Protein AF-A0A529M0G1-F1 (afdb_monomer)

Secondary structure (DSSP, 8-state):
-HHHHHHHTHHHHH-HHHHHHHHHHHHHHHHHHHHHHHHHHTT-HHHHHHHHHHHHHHHHHHHHHHTT-SH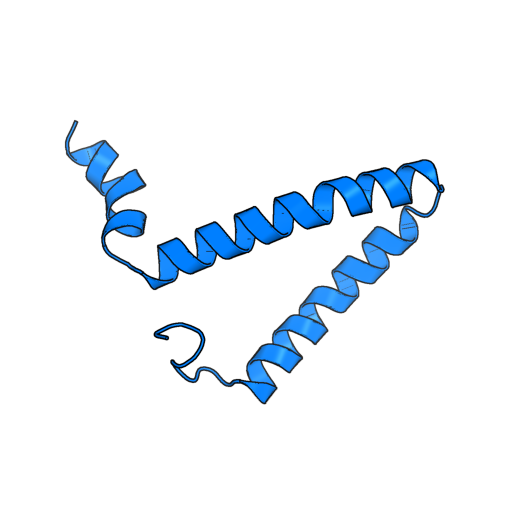HHH-

Radius of gyration: 16.95 Å; Cα contacts (8 Å, |Δi|>4): 22; chains: 1; bounding box: 32×36×43 Å

Sequence (75 aa):
MEFFYGLFIAPFADFAFMQRALFGSLMLSLGACPVGVFLMLRRMSLSGDAMAHAILPGAAAGFLLYGLEILPMTV

Mean predicted aligned error: 7.76 Å

pLDDT: mean 82.65, std 11.09, range [53.44, 95.19]

Solvent-accessible surface 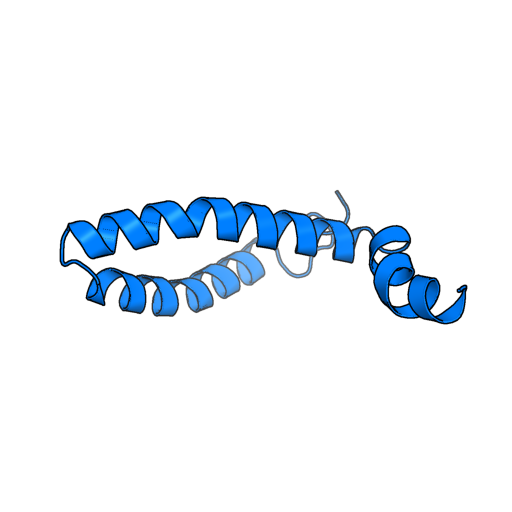area (backbone atoms only — not comparable to full-atom values): 4311 Å² total; per-residue (Å²): 114,66,69,62,42,56,70,71,44,41,60,49,72,76,33,68,55,48,41,50,52,52,50,50,52,51,54,47,50,65,57,47,50,59,53,52,52,52,30,50,77,69,72,38,56,67,56,54,57,55,49,58,66,47,46,58,59,50,52,52,50,50,39,70,76,54,47,92,50,55,60,86,64,72,102

Foldseek 3Di:
DVVVCVVPPVVCVPAQLNVVVVVVVVVVCVVVVVVCVVCVVVVNNVVVVVVVVVVVVVVVVVCVVCPVPCVVRPD

Structure (mmCIF, N/CA/C/O backbone):
data_AF-A0A529M0G1-F1
#
_entry.id   AF-A0A529M0G1-F1
#
loop_
_atom_site.group_PDB
_atom_site.id
_atom_site.type_symbol
_atom_site.label_atom_id
_atom_site.label_alt_id
_atom_site.label_comp_id
_atom_site.label_asym_id
_atom_site.label_entity_id
_atom_site.label_seq_id
_atom_site.pdbx_PDB_ins_code
_atom_site.Cartn_x
_atom_site.Cartn_y
_atom_site.Cartn_z
_atom_site.occupancy
_atom_site.B_iso_or_equiv
_atom_site.auth_seq_id
_atom_site.auth_comp_id
_atom_site.auth_asym_id
_atom_site.auth_atom_id
_atom_site.pdbx_PDB_model_num
ATOM 1 N N . MET A 1 1 ? 4.002 22.473 -23.229 1.00 61.41 1 MET A N 1
ATOM 2 C CA . MET A 1 1 ? 3.182 21.333 -22.757 1.00 61.41 1 MET A CA 1
ATOM 3 C C . MET A 1 1 ? 4.028 20.074 -22.569 1.00 61.41 1 MET A C 1
ATOM 5 O O . MET A 1 1 ? 3.850 19.413 -21.560 1.00 61.41 1 MET A O 1
ATOM 9 N N . GLU A 1 2 ? 5.012 19.827 -23.440 1.00 68.88 2 GLU A N 1
ATOM 10 C CA . GLU A 1 2 ? 5.992 18.721 -23.354 1.00 68.88 2 GLU A CA 1
ATOM 11 C C . GLU A 1 2 ? 6.707 18.587 -21.993 1.00 68.88 2 GLU A C 1
ATOM 13 O O . GLU A 1 2 ? 6.793 17.495 -21.448 1.00 68.88 2 GLU A O 1
ATOM 18 N N . P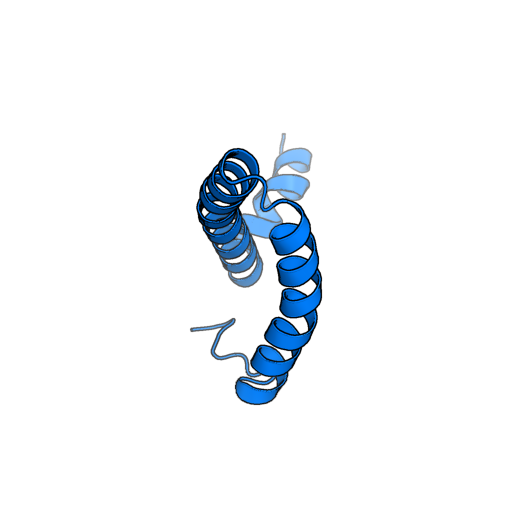HE A 1 3 ? 7.177 19.693 -21.399 1.00 78.00 3 PHE A N 1
ATOM 19 C CA . PHE A 1 3 ? 7.950 19.652 -20.146 1.00 78.00 3 PHE A CA 1
ATOM 20 C C . PHE A 1 3 ? 7.157 19.090 -18.954 1.00 78.00 3 PHE A C 1
ATOM 22 O O . PHE A 1 3 ? 7.668 18.281 -18.187 1.00 78.00 3 PHE A O 1
ATOM 29 N N . PHE A 1 4 ? 5.886 19.480 -18.816 1.00 78.69 4 PHE A N 1
ATOM 30 C CA . PHE A 1 4 ? 5.022 18.976 -17.745 1.00 78.69 4 PHE A CA 1
ATOM 31 C C . PHE A 1 4 ? 4.657 17.504 -17.965 1.00 78.69 4 PHE A C 1
ATOM 33 O 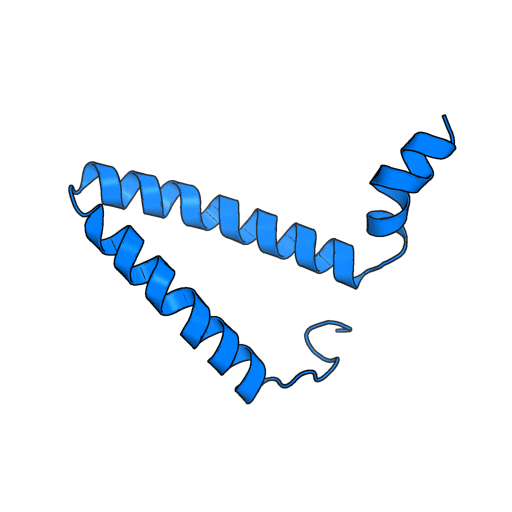O . PHE A 1 4 ? 4.638 16.729 -17.014 1.00 78.69 4 PHE A O 1
ATOM 40 N N . TYR A 1 5 ? 4.423 17.099 -19.214 1.00 76.56 5 TYR A N 1
ATOM 41 C CA . TYR A 1 5 ? 4.158 15.699 -19.543 1.00 76.56 5 TYR A CA 1
ATOM 42 C C . TYR A 1 5 ? 5.379 14.808 -19.268 1.00 76.56 5 TYR A C 1
ATOM 44 O O . TYR A 1 5 ? 5.251 13.765 -18.627 1.00 76.56 5 TYR A O 1
ATOM 52 N N . GLY A 1 6 ? 6.570 15.259 -19.673 1.00 76.12 6 GLY A N 1
ATOM 53 C CA . GLY A 1 6 ? 7.834 14.569 -19.418 1.00 76.12 6 GLY A CA 1
ATOM 54 C C . GLY A 1 6 ? 8.167 14.430 -17.930 1.00 76.12 6 GLY A C 1
ATOM 55 O O . GLY A 1 6 ? 8.739 13.426 -17.522 1.00 76.12 6 GLY A O 1
ATOM 56 N N . LEU A 1 7 ? 7.777 15.402 -17.101 1.00 76.69 7 LEU A N 1
ATOM 57 C CA . LEU A 1 7 ? 8.052 15.355 -15.665 1.00 76.69 7 LEU A CA 1
ATOM 58 C C . LEU A 1 7 ? 7.048 14.488 -14.889 1.00 76.69 7 LEU A C 1
ATOM 60 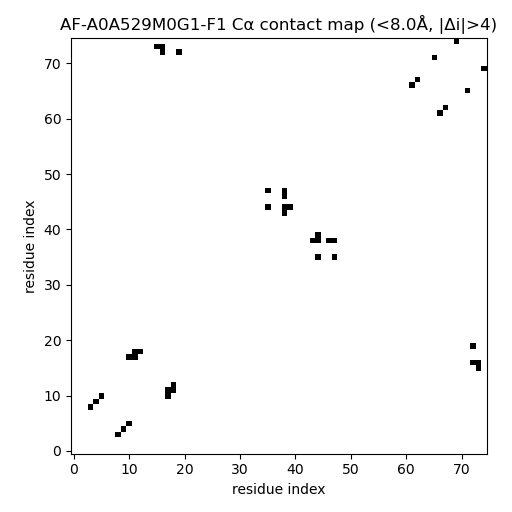O O . LEU A 1 7 ? 7.442 13.785 -13.962 1.00 76.69 7 LEU A O 1
ATOM 64 N N . PHE A 1 8 ? 5.760 14.538 -15.248 1.00 79.44 8 PHE A N 1
ATOM 65 C CA . PHE A 1 8 ? 4.694 13.932 -14.440 1.00 79.44 8 PHE A CA 1
ATOM 66 C C . PHE A 1 8 ? 4.099 12.646 -15.011 1.00 79.44 8 PHE A C 1
ATOM 68 O O . PHE A 1 8 ? 3.621 11.834 -14.228 1.00 79.44 8 PHE A O 1
ATOM 75 N N . ILE A 1 9 ? 4.092 12.448 -16.333 1.00 81.56 9 ILE A N 1
ATOM 76 C CA . ILE A 1 9 ? 3.454 11.281 -16.965 1.00 81.56 9 ILE A CA 1
ATOM 77 C C . ILE A 1 9 ? 4.487 10.309 -17.529 1.00 81.56 9 ILE A C 1
ATOM 79 O O . ILE A 1 9 ? 4.360 9.109 -17.295 1.00 81.56 9 ILE A O 1
ATOM 83 N N . ALA A 1 10 ? 5.526 10.796 -18.212 1.00 81.31 10 ALA A N 1
ATOM 84 C CA . ALA A 1 10 ? 6.549 9.933 -18.809 1.00 81.31 10 ALA A CA 1
ATOM 85 C C . ALA A 1 10 ? 7.157 8.892 -17.839 1.00 81.31 10 ALA A C 1
ATOM 87 O O . ALA A 1 10 ? 7.189 7.719 -18.206 1.00 81.31 10 ALA A O 1
ATOM 88 N N . PRO A 1 11 ? 7.529 9.213 -16.577 1.00 80.62 11 PRO A N 1
ATOM 89 C CA . PRO A 1 11 ? 8.086 8.202 -15.671 1.00 80.62 11 PRO A CA 1
ATOM 90 C C . PRO A 1 11 ? 7.100 7.085 -15.296 1.00 80.62 11 PRO A C 1
ATOM 92 O O . PRO A 1 11 ? 7.522 5.978 -14.969 1.00 80.62 11 PRO A O 1
ATOM 95 N N . PHE A 1 12 ? 5.794 7.342 -15.353 1.00 81.12 12 PHE A N 1
ATOM 96 C CA . PHE A 1 12 ? 4.781 6.309 -15.146 1.00 81.12 12 PHE A CA 1
ATOM 97 C C . PHE A 1 12 ? 4.433 5.587 -16.449 1.00 81.12 12 PHE A C 1
ATOM 99 O O . PHE A 1 12 ? 4.038 4.433 -16.399 1.00 81.12 12 PHE A O 1
ATOM 106 N N . ALA A 1 13 ? 4.574 6.218 -17.615 1.00 79.94 13 ALA A N 1
ATOM 107 C CA . ALA A 1 13 ? 4.303 5.585 -18.905 1.00 79.94 13 ALA A CA 1
ATOM 108 C C . ALA A 1 13 ? 5.437 4.642 -19.349 1.00 79.94 13 ALA A C 1
ATOM 110 O O . ALA A 1 13 ? 5.153 3.551 -19.838 1.00 79.94 13 ALA A O 1
ATOM 111 N N . ASP A 1 14 ? 6.697 5.024 -19.119 1.00 82.12 14 ASP A N 1
ATOM 112 C CA . ASP A 1 14 ? 7.871 4.315 -19.648 1.00 82.12 14 ASP A CA 1
ATOM 113 C C . ASP A 1 14 ? 8.404 3.208 -18.719 1.00 82.12 14 ASP A C 1
ATOM 115 O O . ASP A 1 14 ? 9.031 2.255 -19.185 1.00 82.12 14 ASP A O 1
ATOM 119 N N . PHE A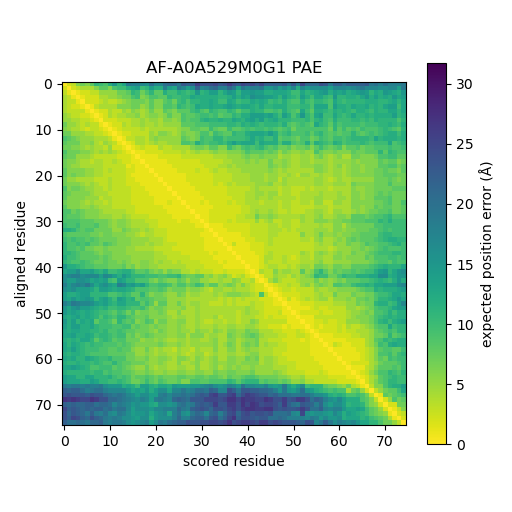 1 15 ? 8.150 3.283 -17.405 1.00 82.00 15 PHE A N 1
ATOM 120 C CA . PHE A 1 15 ? 8.673 2.317 -16.431 1.00 82.00 15 PHE A CA 1
ATOM 121 C C . PHE A 1 15 ? 7.566 1.452 -15.815 1.00 82.00 15 PHE A C 1
ATOM 123 O O . PHE A 1 15 ? 6.828 1.887 -14.928 1.00 82.00 15 PHE A O 1
ATOM 130 N N . ALA A 1 16 ? 7.516 0.173 -16.200 1.00 80.38 16 ALA A N 1
ATOM 131 C CA . ALA A 1 16 ? 6.552 -0.800 -15.668 1.00 80.38 16 ALA A CA 1
ATOM 132 C C . ALA A 1 16 ? 6.623 -0.954 -14.134 1.00 80.38 16 ALA A C 1
ATOM 134 O O . ALA A 1 16 ? 5.598 -1.109 -13.474 1.00 80.38 16 ALA A O 1
ATOM 135 N N . PHE A 1 17 ? 7.816 -0.843 -13.536 1.00 80.94 17 PHE A N 1
ATOM 136 C CA . PHE A 1 17 ? 7.984 -0.825 -12.077 1.00 80.94 17 PHE A CA 1
ATOM 137 C C . PHE A 1 17 ? 7.190 0.314 -11.415 1.00 80.94 17 PHE A C 1
ATOM 139 O O . PHE A 1 17 ? 6.514 0.094 -10.410 1.00 80.94 17 PHE A O 1
ATOM 146 N N . MET A 1 18 ? 7.217 1.513 -12.005 1.00 85.62 18 MET A N 1
ATOM 147 C CA . MET A 1 18 ? 6.515 2.682 -11.473 1.00 85.62 18 MET A CA 1
ATOM 148 C C . MET A 1 18 ? 4.993 2.505 -11.569 1.00 85.62 18 MET A C 1
ATOM 150 O O . MET A 1 18 ? 4.272 2.839 -10.630 1.00 85.62 18 MET A O 1
ATOM 154 N N . GLN A 1 19 ? 4.501 1.905 -12.660 1.00 86.88 19 GLN A N 1
ATOM 155 C CA . GLN A 1 19 ? 3.081 1.558 -12.817 1.00 86.88 19 GLN A CA 1
ATOM 156 C C . GLN A 1 19 ? 2.618 0.564 -11.753 1.00 86.88 19 GLN A C 1
ATOM 158 O O . GLN A 1 19 ? 1.567 0.749 -11.142 1.00 86.88 19 GLN A O 1
ATOM 163 N N . ARG A 1 20 ? 3.418 -0.473 -11.492 1.00 84.44 20 ARG A N 1
ATOM 164 C CA . ARG A 1 20 ? 3.120 -1.492 -10.477 1.00 84.44 20 ARG A CA 1
ATOM 165 C C . ARG A 1 20 ? 3.143 -0.909 -9.069 1.00 84.44 20 ARG A C 1
ATOM 167 O O . ARG A 1 20 ? 2.257 -1.218 -8.279 1.00 84.44 20 ARG A O 1
ATOM 174 N N . ALA A 1 21 ? 4.108 -0.041 -8.762 1.00 87.31 21 ALA A N 1
ATOM 175 C CA . ALA A 1 21 ? 4.169 0.666 -7.484 1.00 87.31 21 ALA A CA 1
ATOM 176 C C . ALA A 1 21 ? 2.951 1.588 -7.288 1.00 87.31 21 ALA A C 1
ATOM 178 O O . ALA A 1 21 ? 2.354 1.620 -6.208 1.00 87.31 21 ALA A O 1
ATOM 179 N N . LEU A 1 22 ? 2.524 2.283 -8.347 1.00 90.00 22 LEU A N 1
ATOM 180 C CA . LEU A 1 22 ? 1.319 3.107 -8.322 1.00 90.00 22 LEU A CA 1
ATOM 181 C C . LEU A 1 22 ? 0.065 2.250 -8.111 1.00 90.00 22 LEU A C 1
ATOM 183 O O . LEU A 1 22 ? -0.731 2.538 -7.223 1.00 90.00 22 LEU A O 1
ATOM 187 N N . PHE A 1 23 ? -0.086 1.160 -8.862 1.00 90.69 23 PHE A N 1
ATOM 188 C CA . PHE A 1 23 ? -1.218 0.248 -8.706 1.00 90.69 23 PHE A CA 1
ATOM 189 C C . PHE A 1 23 ? -1.249 -0.386 -7.311 1.00 90.69 23 PHE A C 1
ATOM 191 O O . PHE A 1 23 ? -2.298 -0.418 -6.670 1.00 90.69 23 PHE A O 1
ATOM 198 N N . GLY A 1 24 ? -0.094 -0.824 -6.805 1.00 90.12 24 GLY A N 1
ATOM 199 C CA . GLY A 1 24 ? 0.055 -1.386 -5.466 1.00 90.12 24 GLY A CA 1
ATOM 200 C C . GLY A 1 24 ? -0.314 -0.392 -4.368 1.00 90.12 24 GLY A C 1
AT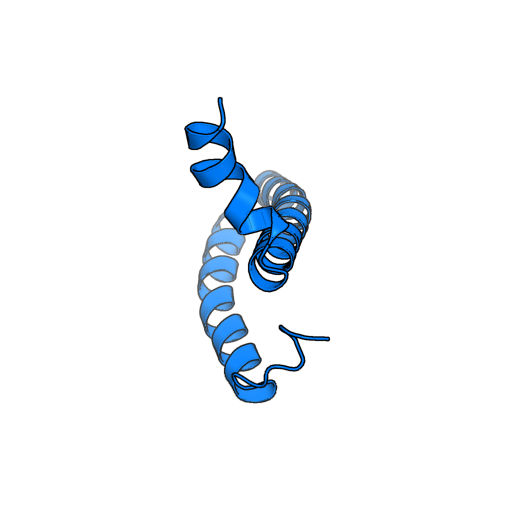OM 201 O O . GLY A 1 24 ? -1.085 -0.734 -3.474 1.00 90.12 24 GLY A O 1
ATOM 202 N N . SER A 1 25 ? 0.166 0.852 -4.452 1.00 90.69 25 SER A N 1
ATOM 203 C CA . SER A 1 25 ? -0.194 1.894 -3.479 1.00 90.69 25 SER A CA 1
ATOM 204 C C . SER A 1 25 ? -1.683 2.245 -3.536 1.00 90.69 25 SER A C 1
ATOM 206 O O . SER A 1 25 ? -2.314 2.382 -2.491 1.00 90.69 25 SER A O 1
ATOM 208 N N . LEU A 1 26 ? -2.277 2.291 -4.729 1.00 94.50 26 LEU A N 1
ATOM 209 C CA . LEU A 1 26 ? -3.696 2.586 -4.916 1.00 94.50 26 LEU A CA 1
ATOM 210 C C . LEU A 1 26 ? -4.590 1.455 -4.381 1.00 94.50 26 LEU A C 1
ATOM 212 O O . LEU A 1 26 ? -5.526 1.718 -3.625 1.00 94.50 26 LEU A O 1
ATOM 216 N N . MET A 1 27 ? -4.263 0.197 -4.691 1.00 93.75 27 MET A N 1
ATOM 217 C CA . MET A 1 27 ? -4.928 -0.986 -4.126 1.00 93.75 27 MET A CA 1
ATOM 218 C C . MET A 1 27 ? -4.823 -1.008 -2.594 1.00 93.75 27 MET A C 1
ATOM 220 O O . MET A 1 27 ? -5.819 -1.254 -1.909 1.00 93.75 27 MET A O 1
ATOM 224 N N . LEU A 1 28 ? -3.640 -0.703 -2.051 1.00 91.00 28 LEU A N 1
ATOM 225 C CA . LEU A 1 28 ? -3.409 -0.654 -0.609 1.00 91.00 28 LEU A CA 1
ATOM 226 C C . LEU A 1 28 ? -4.235 0.454 0.056 1.00 91.00 28 LEU A C 1
ATOM 228 O O . LEU A 1 28 ? -4.887 0.193 1.065 1.00 91.00 28 LEU A O 1
ATOM 232 N N . SER A 1 29 ? -4.259 1.666 -0.508 1.00 92.12 29 SER A N 1
ATOM 233 C CA . SER A 1 29 ? -5.066 2.775 0.015 1.00 92.12 29 SER A CA 1
ATOM 234 C C . SER A 1 29 ? -6.558 2.448 0.004 1.00 92.12 29 SER A C 1
ATOM 236 O O . SER A 1 29 ? -7.231 2.648 1.016 1.00 92.12 29 SER A O 1
ATOM 238 N N . LEU A 1 30 ? -7.067 1.882 -1.095 1.00 95.19 30 LEU A N 1
ATOM 239 C CA . LEU A 1 30 ? -8.473 1.485 -1.198 1.00 95.19 30 LEU A CA 1
ATOM 240 C C . LEU A 1 30 ? -8.859 0.426 -0.158 1.00 95.19 30 LEU A C 1
ATOM 242 O O . LEU A 1 30 ? -9.963 0.488 0.379 1.00 95.19 30 LEU A O 1
ATOM 246 N N . GLY A 1 31 ? -7.965 -0.515 0.156 1.00 91.44 31 GLY A N 1
ATOM 247 C CA . GLY A 1 31 ? -8.191 -1.524 1.196 1.00 91.44 31 GLY A CA 1
ATOM 248 C C . GLY A 1 31 ? -8.029 -0.990 2.624 1.00 91.44 31 GLY A C 1
ATOM 249 O O . GLY A 1 31 ? -8.804 -1.344 3.512 1.00 91.44 31 GLY A O 1
ATOM 250 N N . ALA A 1 32 ? -7.056 -0.110 2.863 1.00 89.56 32 ALA A N 1
ATOM 251 C CA . ALA A 1 32 ? -6.756 0.415 4.194 1.00 89.56 32 ALA A CA 1
ATOM 252 C C . ALA A 1 32 ? -7.794 1.439 4.684 1.00 89.56 32 ALA A C 1
ATOM 254 O O . ALA A 1 32 ? -8.098 1.475 5.878 1.00 89.56 32 ALA A O 1
ATOM 255 N N . CYS A 1 33 ? -8.377 2.240 3.786 1.00 91.94 33 CYS A N 1
ATOM 256 C CA . CYS A 1 33 ? -9.411 3.222 4.128 1.00 91.94 33 CYS A CA 1
ATOM 257 C C . CYS A 1 33 ? -10.620 2.621 4.878 1.00 91.94 33 CYS A C 1
ATOM 259 O O . CYS A 1 33 ? -10.914 3.093 5.980 1.00 91.94 33 CYS A O 1
ATOM 261 N N . PRO A 1 34 ? -11.321 1.586 4.367 1.00 93.00 34 PRO A N 1
ATOM 262 C CA . PRO A 1 34 ? -12.464 1.006 5.069 1.00 93.00 34 PRO A CA 1
ATOM 263 C C . PRO A 1 34 ? -12.059 0.320 6.379 1.00 93.00 34 PRO A C 1
ATOM 265 O O . PRO A 1 34 ? -12.794 0.415 7.362 1.00 93.00 34 PRO A O 1
ATOM 268 N N . VAL A 1 35 ? -10.879 -0.309 6.435 1.00 90.38 35 VAL A N 1
ATOM 269 C CA . VAL A 1 35 ? -10.351 -0.918 7.669 1.00 90.38 35 VAL A CA 1
ATOM 270 C C . VAL A 1 35 ? -10.118 0.150 8.740 1.00 90.38 35 VAL A C 1
ATOM 272 O O . VAL A 1 35 ? -10.539 -0.027 9.883 1.00 90.38 35 VAL A O 1
ATOM 275 N N . GLY A 1 36 ? -9.524 1.288 8.376 1.00 89.00 36 GLY A N 1
ATOM 276 C CA . GLY A 1 36 ? -9.319 2.415 9.286 1.00 89.00 36 GLY A CA 1
ATOM 277 C C . GLY A 1 36 ? -10.634 2.993 9.814 1.00 89.00 36 GLY A C 1
ATOM 278 O O . GLY A 1 36 ? -10.779 3.191 11.022 1.00 89.00 36 GLY A O 1
ATOM 279 N N . VAL A 1 37 ? -11.623 3.192 8.935 1.00 91.62 37 VAL A N 1
ATOM 280 C CA . VAL A 1 37 ? -12.961 3.674 9.327 1.00 91.62 37 VAL A CA 1
ATOM 281 C C . VAL A 1 37 ? -13.641 2.684 10.276 1.00 91.62 37 VAL A C 1
ATOM 283 O O . VAL A 1 37 ? -14.163 3.089 11.316 1.00 91.62 37 VAL A O 1
ATOM 286 N N . PHE A 1 38 ? -13.591 1.386 9.974 1.00 91.75 38 PHE A N 1
ATOM 287 C CA . PHE A 1 38 ? -14.173 0.349 10.824 1.00 91.75 38 PHE A CA 1
ATOM 288 C C . PHE A 1 38 ? -13.531 0.308 12.218 1.00 91.75 38 PHE A C 1
ATOM 290 O O . PHE A 1 38 ? -14.235 0.271 13.231 1.00 91.75 38 PHE A O 1
ATOM 297 N N . LEU A 1 39 ? -12.199 0.366 12.292 1.00 91.19 39 LEU A N 1
ATOM 298 C CA . LEU A 1 39 ? -11.479 0.383 13.567 1.00 91.19 39 LEU A CA 1
ATOM 299 C C . LEU A 1 39 ? -11.786 1.638 14.387 1.00 91.19 39 LEU A C 1
ATOM 301 O O . LEU A 1 39 ? -11.944 1.543 15.608 1.00 91.19 39 LEU A O 1
ATOM 305 N N . MET A 1 40 ? -11.931 2.791 13.730 1.00 89.50 40 MET A N 1
ATOM 306 C CA . MET A 1 40 ? -12.314 4.039 14.389 1.00 89.50 40 MET A CA 1
ATOM 307 C C . MET A 1 40 ? -13.716 3.940 15.000 1.00 89.50 40 MET A C 1
ATOM 309 O O . MET A 1 40 ? -13.897 4.237 16.183 1.00 89.50 40 MET A O 1
ATOM 313 N N . LEU A 1 41 ? -14.694 3.442 14.236 1.00 91.69 41 LEU A N 1
ATOM 314 C CA . LEU A 1 41 ? -16.064 3.234 14.720 1.00 91.69 41 LEU A CA 1
ATOM 315 C C . LEU A 1 41 ? -16.122 2.246 15.896 1.00 91.69 41 LEU A C 1
ATOM 317 O O . LEU A 1 41 ? -16.923 2.424 16.814 1.00 91.69 41 LEU A O 1
ATOM 321 N N . ARG A 1 42 ? -15.236 1.242 15.921 1.00 92.69 42 ARG A N 1
ATOM 322 C CA . ARG A 1 42 ? -15.147 0.252 17.007 1.00 92.69 42 ARG A CA 1
ATOM 323 C C . ARG A 1 42 ? -14.342 0.728 18.227 1.00 92.69 42 ARG A C 1
ATOM 325 O O . ARG A 1 42 ? -14.144 -0.052 19.155 1.00 92.69 42 ARG A O 1
ATOM 332 N N . ARG A 1 43 ? -13.877 1.985 18.256 1.00 90.31 43 ARG A N 1
ATOM 333 C CA . ARG A 1 43 ? -12.978 2.527 19.300 1.00 90.31 43 ARG A CA 1
ATOM 334 C C . ARG A 1 43 ? -11.665 1.739 19.443 1.00 90.31 43 ARG A C 1
ATOM 336 O O . ARG A 1 43 ? -11.052 1.732 20.505 1.00 90.31 43 ARG A O 1
ATOM 343 N N . MET A 1 44 ? -11.210 1.102 18.364 1.00 89.56 44 MET A N 1
ATOM 344 C CA . MET A 1 44 ? -9.955 0.346 18.284 1.00 89.56 44 MET A CA 1
ATOM 345 C C . MET A 1 44 ? -8.872 1.138 17.539 1.00 89.56 44 MET A C 1
ATOM 347 O O . MET A 1 44 ? -8.120 0.585 16.742 1.00 89.56 44 MET A O 1
ATOM 351 N N . SER A 1 45 ? -8.781 2.453 17.766 1.00 84.62 45 SER A N 1
ATOM 352 C CA . SER A 1 45 ? -7.807 3.298 17.055 1.00 84.62 45 SER A CA 1
ATOM 353 C C . SER A 1 45 ? -6.349 2.900 17.352 1.00 84.62 45 SER A C 1
ATOM 355 O O . SER A 1 45 ? -5.512 3.001 16.459 1.00 84.62 45 SER A O 1
ATOM 357 N N . LEU A 1 46 ? -6.056 2.370 18.552 1.00 87.69 46 LEU A N 1
ATOM 358 C CA . LEU A 1 46 ? -4.717 1.885 18.929 1.00 87.69 46 LEU A CA 1
ATOM 359 C C . LEU A 1 46 ? -4.276 0.675 18.087 1.00 87.69 46 LEU A C 1
ATOM 361 O O . LEU A 1 46 ? -3.094 0.491 17.814 1.00 87.69 46 LEU A O 1
ATOM 365 N N . SER A 1 47 ? -5.228 -0.136 17.622 1.00 87.31 47 SER A N 1
ATOM 366 C CA . SER A 1 47 ? -4.938 -1.259 16.728 1.00 87.31 47 SER A CA 1
ATOM 367 C C . SER A 1 47 ? -4.369 -0.785 15.387 1.00 87.31 47 SER A C 1
ATOM 369 O O . SER A 1 47 ? -3.565 -1.494 14.793 1.00 87.31 47 SER A O 1
ATOM 371 N N . GLY A 1 48 ? -4.729 0.424 14.937 1.00 84.88 48 GLY A N 1
ATOM 372 C CA . GLY A 1 48 ? -4.142 1.060 13.754 1.00 84.88 48 GLY A CA 1
ATOM 373 C C . GLY A 1 48 ? -2.642 1.319 13.897 1.00 84.88 48 GLY A C 1
ATOM 374 O O . GLY A 1 48 ? -1.878 1.015 12.983 1.00 84.88 48 GLY A O 1
ATOM 375 N N . ASP A 1 49 ? -2.219 1.806 15.063 1.00 87.62 49 ASP A N 1
ATOM 376 C CA . ASP A 1 49 ? -0.808 2.070 15.360 1.00 87.62 49 ASP A CA 1
ATOM 377 C C . ASP A 1 49 ? 0.011 0.769 15.441 1.00 87.62 49 ASP A C 1
ATOM 379 O O . ASP A 1 49 ? 1.087 0.654 14.851 1.00 87.62 49 ASP A O 1
ATOM 383 N N . ALA A 1 50 ? -0.551 -0.273 16.064 1.00 90.19 50 ALA A N 1
ATOM 384 C CA . ALA A 1 50 ? 0.064 -1.600 16.097 1.00 90.19 50 ALA A CA 1
ATOM 385 C C . ALA A 1 50 ? 0.205 -2.226 14.695 1.00 90.19 50 ALA A C 1
ATOM 387 O O . ALA A 1 50 ? 1.236 -2.826 14.387 1.00 90.19 50 ALA A O 1
ATOM 388 N N . MET A 1 51 ? -0.797 -2.060 13.820 1.00 86.88 51 MET A N 1
ATOM 389 C CA . MET A 1 51 ? -0.696 -2.500 12.424 1.00 86.88 51 MET A CA 1
ATOM 390 C C . MET A 1 51 ? 0.432 -1.772 11.687 1.00 86.88 51 MET A C 1
ATOM 392 O O . MET A 1 51 ? 1.203 -2.427 10.993 1.00 86.88 51 MET A O 1
ATOM 396 N N . ALA A 1 52 ? 0.588 -0.456 11.871 1.00 87.12 52 ALA A N 1
ATOM 397 C CA . ALA A 1 52 ? 1.664 0.309 11.235 1.00 87.12 52 ALA A CA 1
ATOM 398 C C . ALA A 1 52 ? 3.061 -0.196 11.641 1.00 87.12 52 ALA A C 1
ATOM 400 O O . ALA A 1 52 ? 3.927 -0.385 10.785 1.00 87.12 52 ALA A O 1
ATOM 401 N N . HIS A 1 53 ? 3.252 -0.510 12.926 1.00 89.56 53 HIS A N 1
ATOM 402 C CA . HIS A 1 53 ? 4.497 -1.095 13.434 1.00 89.56 53 HIS A CA 1
ATOM 403 C C . HIS A 1 53 ? 4.760 -2.510 12.896 1.00 89.56 53 HIS A C 1
ATOM 405 O O . HIS A 1 53 ? 5.916 -2.897 12.743 1.00 89.56 53 HIS A O 1
ATOM 411 N N . ALA A 1 54 ? 3.713 -3.273 12.574 1.00 90.19 54 ALA A N 1
ATOM 412 C CA . ALA A 1 54 ? 3.832 -4.605 11.984 1.00 90.19 54 ALA A CA 1
ATOM 413 C C . ALA A 1 54 ? 4.092 -4.589 10.462 1.00 90.19 54 ALA A C 1
ATOM 415 O O . ALA A 1 54 ? 4.627 -5.564 9.927 1.00 90.19 54 ALA A O 1
ATOM 416 N N . ILE A 1 55 ? 3.772 -3.493 9.760 1.00 89.50 55 ILE A N 1
ATOM 417 C CA . ILE A 1 55 ? 3.958 -3.381 8.301 1.00 89.50 55 ILE A CA 1
ATOM 418 C C . ILE A 1 55 ? 5.442 -3.410 7.909 1.00 89.50 55 ILE A C 1
ATOM 420 O O . ILE A 1 55 ? 5.794 -4.117 6.967 1.00 89.50 55 ILE A O 1
ATOM 424 N N . LEU A 1 56 ? 6.322 -2.694 8.622 1.00 89.44 56 LEU A N 1
ATOM 425 C CA . LEU A 1 56 ? 7.764 -2.666 8.316 1.00 89.44 56 LEU A CA 1
ATOM 426 C C . LEU A 1 56 ? 8.430 -4.058 8.431 1.00 89.44 56 LEU A C 1
ATOM 428 O O . LEU A 1 56 ? 9.068 -4.480 7.464 1.00 89.44 56 LEU A O 1
ATOM 432 N N . PRO A 1 57 ? 8.259 -4.816 9.536 1.00 90.81 57 PRO A N 1
ATOM 433 C CA . PRO A 1 57 ? 8.718 -6.202 9.634 1.00 90.81 57 PRO A CA 1
ATOM 434 C C . PRO A 1 57 ? 8.118 -7.111 8.560 1.00 90.81 57 PRO A C 1
ATOM 436 O O . PRO A 1 57 ? 8.823 -7.954 8.013 1.00 90.81 57 PRO A O 1
ATOM 439 N N . GLY A 1 58 ? 6.833 -6.934 8.235 1.00 87.19 58 GLY A N 1
ATOM 440 C CA . GLY A 1 58 ? 6.165 -7.702 7.184 1.00 87.19 58 GLY A CA 1
ATOM 441 C C . GLY A 1 58 ? 6.769 -7.451 5.801 1.00 87.19 58 GLY A C 1
ATOM 442 O O . GLY A 1 58 ? 7.044 -8.399 5.067 1.00 87.19 58 GLY A O 1
ATOM 443 N N . ALA A 1 59 ? 7.051 -6.190 5.469 1.00 86.62 59 ALA A N 1
ATOM 444 C CA . ALA A 1 59 ? 7.734 -5.817 4.233 1.00 86.62 59 ALA A CA 1
ATOM 445 C C . ALA A 1 59 ? 9.166 -6.375 4.185 1.00 86.62 59 ALA A C 1
ATOM 447 O O . ALA A 1 59 ? 9.577 -6.915 3.160 1.00 86.62 59 ALA A O 1
ATOM 448 N N . ALA A 1 60 ? 9.903 -6.315 5.301 1.00 88.25 60 ALA A N 1
ATOM 449 C CA . ALA A 1 60 ? 11.236 -6.905 5.410 1.00 88.25 60 ALA A CA 1
ATOM 450 C C . ALA A 1 60 ? 11.209 -8.433 5.239 1.00 88.25 60 ALA A C 1
ATOM 452 O O . ALA A 1 60 ? 12.043 -8.985 4.526 1.00 88.25 60 ALA A O 1
ATOM 453 N N . ALA A 1 61 ? 10.228 -9.122 5.827 1.00 88.50 61 ALA A N 1
ATOM 454 C CA . ALA A 1 61 ? 10.040 -10.558 5.638 1.00 88.50 61 ALA A CA 1
ATOM 455 C C . ALA A 1 61 ? 9.699 -10.900 4.178 1.00 88.50 61 ALA A C 1
ATOM 457 O O . ALA A 1 61 ? 10.260 -11.844 3.627 1.00 88.50 61 ALA A O 1
ATOM 458 N N . GLY A 1 62 ? 8.844 -10.105 3.526 1.00 84.94 62 GLY A N 1
ATOM 459 C CA . GLY A 1 62 ? 8.570 -10.232 2.094 1.00 84.94 62 GLY A CA 1
ATOM 460 C C . GLY A 1 62 ? 9.837 -10.077 1.248 1.00 84.94 62 GLY A C 1
ATOM 461 O O . GLY A 1 62 ? 10.099 -10.906 0.381 1.00 84.94 62 GLY A O 1
ATOM 462 N N . PHE A 1 63 ? 10.668 -9.082 1.558 1.00 81.56 63 PHE A N 1
ATOM 463 C CA . PHE A 1 63 ? 11.962 -8.895 0.902 1.00 81.56 63 PHE A CA 1
ATOM 464 C C . PHE A 1 63 ? 12.934 -10.059 1.148 1.00 81.56 63 PHE A C 1
ATOM 466 O O . PHE A 1 63 ? 13.663 -10.439 0.242 1.00 81.56 63 PHE A O 1
ATOM 473 N N . LEU A 1 64 ? 12.954 -10.663 2.339 1.00 85.56 64 LEU A N 1
ATOM 474 C CA . LEU A 1 64 ? 13.819 -11.816 2.621 1.00 85.56 64 LEU A CA 1
ATOM 475 C C . LEU A 1 64 ? 13.371 -13.088 1.888 1.00 85.56 64 LEU A C 1
ATOM 477 O O . LEU A 1 64 ? 14.217 -13.860 1.448 1.00 85.56 64 LEU A O 1
ATOM 481 N N . LEU A 1 65 ? 12.059 -13.315 1.769 1.00 83.06 65 LEU A N 1
ATOM 482 C CA . LEU A 1 65 ? 11.504 -14.523 1.150 1.00 83.06 65 LEU A CA 1
ATOM 483 C C . LEU A 1 65 ? 11.513 -14.474 -0.380 1.00 83.06 65 LEU A C 1
ATOM 485 O O . LEU A 1 65 ? 11.741 -15.499 -1.015 1.00 83.06 65 LEU A O 1
ATOM 489 N N . TYR A 1 66 ? 11.261 -13.301 -0.962 1.00 78.88 66 TYR A N 1
ATOM 490 C CA . TYR A 1 66 ? 11.202 -13.104 -2.415 1.00 78.88 66 TYR A CA 1
ATOM 491 C C . TYR A 1 66 ? 12.437 -12.372 -2.9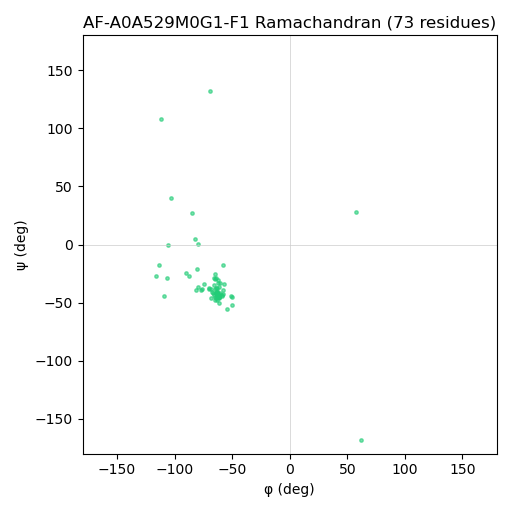73 1.00 78.88 66 TYR A C 1
ATOM 493 O O . TYR A 1 66 ? 12.537 -12.153 -4.178 1.00 78.88 66 TYR A O 1
ATOM 501 N N . GLY A 1 67 ? 13.388 -12.008 -2.107 1.00 69.25 67 GLY A N 1
ATOM 502 C CA . GLY A 1 67 ? 14.619 -11.305 -2.461 1.00 69.25 67 GLY A CA 1
ATOM 503 C C . GLY A 1 67 ? 14.398 -9.914 -3.071 1.00 69.25 67 GLY A C 1
ATOM 504 O O . GLY A 1 67 ? 13.294 -9.374 -3.122 1.00 69.25 67 GLY A O 1
ATOM 505 N N . LEU A 1 68 ? 15.485 -9.369 -3.627 1.00 64.12 68 LEU A N 1
ATOM 506 C CA . LEU A 1 68 ? 15.440 -8.411 -4.739 1.00 64.12 68 L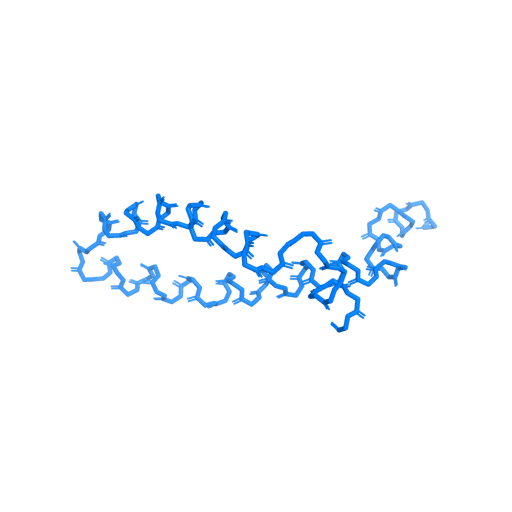EU A CA 1
ATOM 507 C C . LEU A 1 68 ? 15.350 -9.182 -6.071 1.00 64.12 68 LEU A C 1
ATOM 509 O O . LEU A 1 68 ? 15.890 -8.744 -7.087 1.00 64.12 68 LEU A O 1
ATOM 513 N N . GLU A 1 69 ? 14.784 -10.394 -6.069 1.00 56.50 69 GLU A N 1
ATOM 514 C CA . GLU A 1 69 ? 14.611 -11.104 -7.320 1.00 56.50 69 GLU A CA 1
ATOM 515 C C . GLU A 1 69 ? 13.557 -10.372 -8.125 1.00 56.50 69 GLU A C 1
ATOM 517 O O . GLU A 1 69 ? 12.490 -9.988 -7.665 1.00 56.50 69 GLU A O 1
ATOM 522 N N . ILE A 1 70 ? 13.921 -10.160 -9.369 1.00 54.03 70 ILE A N 1
ATOM 523 C CA . ILE A 1 70 ? 13.218 -9.391 -10.371 1.00 54.03 70 ILE A CA 1
ATOM 524 C C . ILE A 1 70 ? 11.799 -9.945 -10.594 1.00 54.03 70 ILE A C 1
ATOM 526 O O . ILE A 1 70 ? 10.954 -9.223 -11.098 1.00 54.03 70 ILE A O 1
ATOM 530 N N . LEU A 1 71 ? 11.488 -11.177 -10.178 1.00 54.03 71 LEU A N 1
ATOM 531 C CA . LEU A 1 71 ? 10.217 -11.878 -10.400 1.00 54.03 71 LEU A CA 1
ATOM 532 C C . LEU A 1 71 ? 8.958 -11.065 -10.019 1.00 54.03 71 LEU A C 1
ATOM 534 O O . LEU A 1 71 ? 8.125 -10.868 -10.898 1.00 54.03 71 LEU A O 1
ATOM 538 N N . PRO A 1 72 ? 8.811 -10.478 -8.814 1.00 55.16 72 PRO A N 1
ATOM 539 C CA . PRO A 1 72 ? 7.658 -9.639 -8.466 1.00 55.16 72 PRO A CA 1
ATOM 540 C C . PRO A 1 72 ? 7.736 -8.199 -8.995 1.00 55.16 72 PRO A C 1
ATOM 542 O O . PRO A 1 72 ? 6.828 -7.413 -8.718 1.00 55.16 72 PRO A O 1
ATOM 545 N N . MET A 1 73 ? 8.800 -7.817 -9.712 1.00 53.44 73 MET A N 1
ATOM 546 C CA . MET A 1 73 ? 8.955 -6.503 -10.365 1.00 53.44 73 MET A CA 1
ATOM 547 C C . MET A 1 73 ? 8.977 -6.577 -11.905 1.00 53.44 73 MET A C 1
ATOM 549 O O . MET A 1 73 ? 8.707 -5.566 -12.554 1.00 53.44 73 MET A O 1
ATOM 553 N N . THR A 1 74 ? 9.225 -7.753 -12.494 1.00 56.81 74 THR A N 1
ATOM 554 C CA . THR A 1 74 ? 9.281 -8.005 -13.949 1.00 56.81 74 THR A CA 1
ATOM 555 C C . THR A 1 74 ? 8.220 -8.959 -14.480 1.00 56.81 74 THR A C 1
ATOM 557 O O . THR A 1 74 ? 7.851 -8.779 -15.636 1.00 56.81 74 THR A O 1
ATOM 560 N N . VAL A 1 75 ? 7.692 -9.905 -13.689 1.00 53.56 75 VAL A N 1
ATOM 561 C CA . VAL A 1 75 ? 6.534 -10.739 -14.092 1.00 53.56 75 VAL A CA 1
ATOM 562 C C . VAL A 1 75 ? 5.229 -10.074 -13.712 1.00 53.56 75 VAL A C 1
ATOM 564 O O . VAL A 1 75 ? 5.189 -9.481 -12.611 1.00 53.56 75 VAL A O 1
#